Protein AF-A0A936TFA9-F1 (afdb_monomer)

Structure (mmCIF, N/CA/C/O backbone):
data_AF-A0A9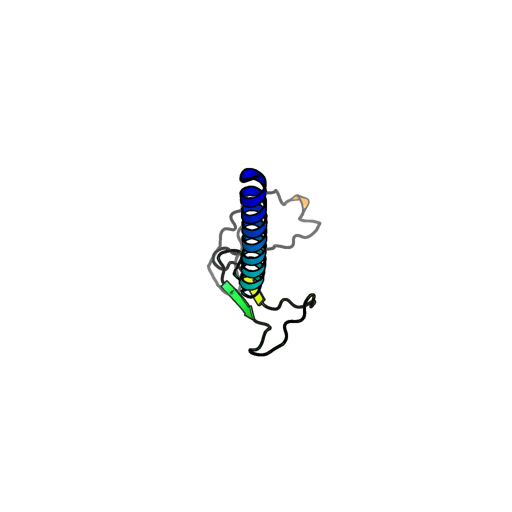36TFA9-F1
#
_entry.id   AF-A0A936TFA9-F1
#
loop_
_atom_site.group_PDB
_atom_site.id
_atom_site.type_symbol
_atom_site.label_atom_id
_atom_site.label_alt_id
_atom_site.label_comp_id
_atom_site.label_asym_id
_atom_site.label_entity_id
_atom_site.label_seq_id
_atom_site.pdbx_PDB_ins_code
_atom_site.Cartn_x
_atom_site.Cartn_y
_atom_site.Cartn_z
_atom_site.occupancy
_atom_site.B_iso_or_equiv
_atom_site.auth_seq_id
_atom_site.auth_comp_id
_atom_site.auth_asym_id
_atom_site.auth_atom_id
_atom_site.pdbx_PDB_model_num
ATOM 1 N N . MET A 1 1 ? -21.767 17.441 48.459 1.00 56.62 1 MET A N 1
ATOM 2 C CA . MET A 1 1 ? -21.429 16.013 48.239 1.00 56.62 1 MET A CA 1
ATOM 3 C C . MET A 1 1 ? -21.858 15.494 46.856 1.00 56.62 1 MET A C 1
ATOM 5 O O . MET A 1 1 ? -21.056 14.817 46.231 1.0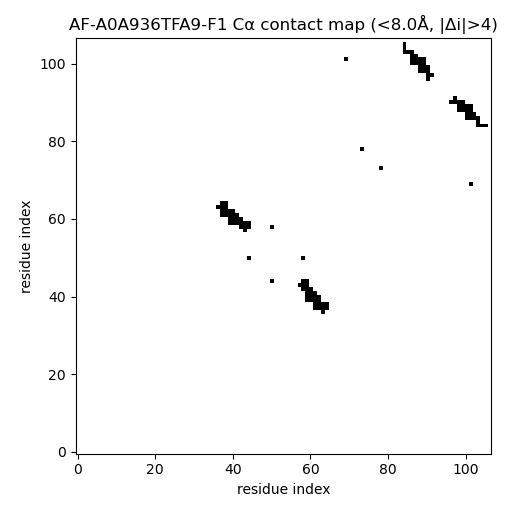0 56.62 1 MET A O 1
ATOM 9 N N . ALA A 1 2 ? -23.036 15.862 46.323 1.00 65.88 2 ALA A N 1
ATOM 10 C CA . ALA A 1 2 ? -23.564 15.343 45.044 1.00 65.88 2 ALA A CA 1
ATOM 11 C C . ALA A 1 2 ? -22.686 15.572 43.785 1.00 65.88 2 ALA A C 1
ATOM 13 O O . ALA A 1 2 ? -22.536 14.663 42.974 1.00 65.88 2 ALA A O 1
ATOM 14 N N . LYS A 1 3 ? -22.028 16.737 43.639 1.00 71.12 3 LYS A N 1
ATOM 15 C CA . LYS A 1 3 ? -21.184 17.048 42.459 1.00 71.12 3 LYS A CA 1
ATOM 16 C C . LYS A 1 3 ? -19.991 16.097 42.263 1.00 71.12 3 LYS A C 1
ATOM 18 O O . LYS A 1 3 ? -19.650 15.785 41.130 1.00 71.12 3 LYS A O 1
ATOM 23 N N . ARG A 1 4 ? -19.376 15.603 43.348 1.00 75.69 4 ARG A N 1
ATOM 24 C CA . ARG A 1 4 ? -18.208 14.698 43.269 1.00 75.69 4 ARG A CA 1
ATOM 25 C C . ARG A 1 4 ? -18.589 13.293 42.788 1.00 75.69 4 ARG A C 1
ATOM 27 O O . ARG A 1 4 ? -17.786 12.647 42.127 1.00 75.69 4 ARG A O 1
ATOM 34 N N . GLY A 1 5 ? -19.799 12.828 43.112 1.00 81.38 5 GLY A N 1
ATOM 35 C CA . GLY A 1 5 ? -20.323 11.543 42.636 1.00 81.38 5 GLY A CA 1
ATOM 36 C C . GLY A 1 5 ? -20.632 11.573 41.140 1.00 81.38 5 GLY A C 1
ATOM 37 O O . GLY A 1 5 ? -20.167 10.706 40.408 1.00 81.38 5 GLY A O 1
ATOM 38 N N . ALA A 1 6 ? -21.318 12.626 40.682 1.00 87.62 6 ALA A N 1
ATOM 39 C CA . ALA A 1 6 ? -21.588 12.843 39.260 1.00 87.62 6 ALA A CA 1
ATOM 40 C C . ALA A 1 6 ? -20.292 12.922 38.434 1.00 87.62 6 ALA A C 1
ATOM 42 O O . ALA A 1 6 ? -20.176 12.255 37.413 1.00 87.62 6 ALA A O 1
ATOM 43 N N . GLN A 1 7 ? -19.282 13.645 38.931 1.00 91.19 7 GLN A N 1
ATOM 44 C CA . GLN A 1 7 ? -17.989 13.772 38.255 1.00 91.19 7 GLN A CA 1
ATOM 45 C C . GLN A 1 7 ? -17.233 12.436 38.141 1.00 91.19 7 GLN A C 1
ATOM 47 O O . GLN A 1 7 ? -16.581 12.186 37.131 1.00 91.19 7 GLN A O 1
ATOM 52 N N . ARG A 1 8 ? -17.329 11.556 39.150 1.00 89.56 8 ARG A N 1
ATOM 53 C CA . ARG A 1 8 ? -16.741 10.205 39.088 1.00 89.56 8 ARG A CA 1
ATOM 54 C C . ARG A 1 8 ? -17.440 9.332 38.052 1.00 89.56 8 ARG A C 1
ATOM 56 O O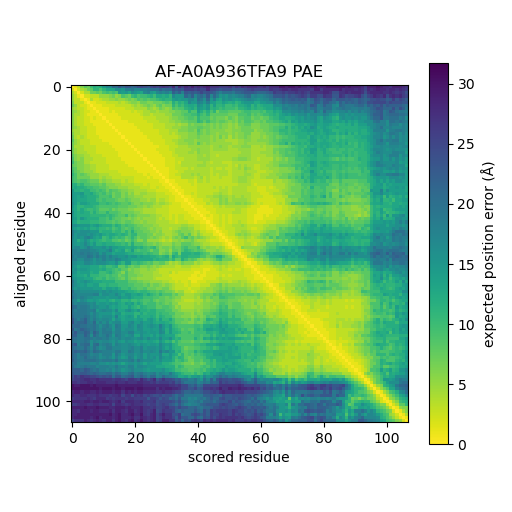 . ARG A 1 8 ? -16.755 8.703 37.260 1.00 89.56 8 ARG A O 1
ATOM 63 N N . ILE A 1 9 ? -18.774 9.325 38.036 1.00 93.12 9 ILE A N 1
ATOM 64 C CA . ILE A 1 9 ? -19.557 8.554 37.058 1.00 93.12 9 ILE A CA 1
ATOM 65 C C . ILE A 1 9 ? -19.259 9.041 35.638 1.00 93.12 9 ILE A C 1
ATOM 67 O O . ILE A 1 9 ? -19.059 8.229 34.742 1.00 93.12 9 ILE A O 1
ATOM 71 N N . GLU A 1 10 ? -19.165 10.357 35.441 1.00 94.50 10 GLU A N 1
ATOM 72 C CA . GLU A 1 10 ? -18.810 10.942 34.149 1.00 94.50 10 GLU A CA 1
ATOM 73 C C . GLU A 1 10 ? -17.394 10.541 33.708 1.00 94.50 10 GLU A C 1
ATOM 75 O O . GLU A 1 10 ? -17.183 10.199 32.545 1.00 94.50 10 GLU A O 1
ATOM 80 N N . ALA A 1 11 ? -16.426 10.528 34.631 1.00 94.62 11 ALA A N 1
ATOM 81 C CA . ALA A 1 11 ? -15.071 10.060 34.348 1.00 94.62 11 ALA A CA 1
ATOM 82 C C . ALA A 1 11 ? -15.041 8.563 33.991 1.00 94.62 11 ALA A C 1
ATOM 84 O O . ALA A 1 11 ? -14.411 8.189 33.004 1.00 94.62 11 ALA A O 1
ATOM 85 N N . THR A 1 12 ? -15.762 7.716 34.734 1.00 95.62 12 THR A N 1
ATOM 86 C CA . THR A 1 12 ? -15.889 6.282 34.428 1.00 95.62 12 THR A CA 1
ATOM 87 C C . THR A 1 12 ? -16.556 6.055 33.072 1.00 95.62 12 THR A C 1
ATOM 89 O O . THR A 1 12 ? -16.096 5.219 32.300 1.00 95.62 12 THR A O 1
ATOM 92 N N . LEU A 1 13 ? -17.600 6.825 32.746 1.00 96.88 13 LEU A N 1
ATOM 93 C CA . LEU A 1 13 ? -18.269 6.761 31.448 1.00 96.88 13 LEU A CA 1
ATOM 94 C C . LEU A 1 13 ? -17.309 7.138 30.314 1.00 96.88 13 LEU A C 1
ATOM 96 O O . LEU A 1 13 ? -17.197 6.396 29.343 1.00 96.88 13 LEU A O 1
ATOM 100 N N . LYS A 1 14 ? -16.570 8.246 30.457 1.00 97.00 14 LYS A N 1
ATOM 101 C CA . LYS A 1 14 ? -15.552 8.674 29.484 1.00 97.00 14 LYS A CA 1
ATOM 102 C C . LYS A 1 14 ? -14.471 7.614 29.281 1.00 97.00 14 LYS A C 1
ATOM 104 O O . LYS A 1 14 ? -14.097 7.345 28.144 1.00 97.00 14 LYS A O 1
ATOM 109 N N . GLN A 1 15 ? -14.002 6.987 30.358 1.00 97.12 15 GLN A N 1
ATOM 110 C CA . GLN A 1 15 ? -13.024 5.903 30.277 1.00 97.12 15 GLN A CA 1
ATOM 111 C C . GLN A 1 15 ? -13.581 4.687 29.525 1.00 97.12 15 GLN A C 1
ATOM 113 O O . GLN A 1 15 ? -12.915 4.166 28.635 1.00 97.12 15 GLN A O 1
ATOM 118 N N . ALA A 1 16 ? -14.803 4.256 29.844 1.00 96.94 16 ALA A N 1
ATOM 119 C CA . ALA A 1 16 ? -15.441 3.128 29.170 1.00 96.94 16 ALA A CA 1
ATOM 120 C C . ALA A 1 16 ? -15.683 3.409 27.675 1.00 96.94 16 ALA A C 1
ATOM 122 O O . ALA A 1 16 ? -15.488 2.529 26.839 1.00 96.94 16 ALA A O 1
ATOM 123 N N . MET A 1 17 ? -16.059 4.643 27.323 1.00 97.88 17 MET A N 1
ATOM 124 C CA . MET A 1 17 ? -16.196 5.069 25.927 1.00 97.88 17 MET A CA 1
ATOM 125 C C . MET A 1 17 ? -14.854 5.030 25.191 1.00 97.88 17 MET A C 1
ATOM 127 O O . MET A 1 17 ? -14.785 4.465 24.106 1.00 97.88 17 MET A O 1
ATOM 131 N N . ALA A 1 18 ? -13.783 5.547 25.800 1.00 97.31 18 ALA A N 1
ATOM 132 C CA . ALA A 1 18 ? -12.448 5.506 25.205 1.00 97.31 18 ALA A CA 1
ATOM 133 C C . ALA A 1 18 ? -11.965 4.065 24.961 1.00 97.31 18 ALA A C 1
ATOM 135 O O . ALA A 1 18 ? -11.431 3.772 23.896 1.00 97.31 18 ALA A O 1
ATOM 136 N N . GLN A 1 19 ? -12.217 3.150 25.904 1.00 97.75 19 GLN A N 1
ATOM 137 C CA . GLN A 1 19 ? -11.891 1.726 25.750 1.00 97.75 19 GLN A CA 1
ATOM 138 C C . GLN A 1 19 ? -12.686 1.068 24.616 1.00 97.75 19 GLN A C 1
ATOM 140 O O . GLN A 1 19 ? -12.138 0.292 23.836 1.00 97.75 19 GLN A O 1
ATOM 145 N N . ARG A 1 20 ? -13.981 1.384 24.493 1.00 97.88 20 ARG A N 1
ATOM 146 C CA . ARG A 1 20 ? -14.804 0.910 23.373 1.00 97.88 20 ARG A CA 1
ATOM 147 C C . ARG A 1 20 ? -14.242 1.397 22.038 1.00 97.88 20 ARG A C 1
ATOM 149 O O . ARG A 1 20 ? -14.158 0.617 21.089 1.00 97.88 20 ARG A O 1
ATOM 156 N N . ASP A 1 21 ? -13.879 2.671 21.960 1.00 97.62 21 ASP A N 1
ATOM 157 C CA . ASP A 1 21 ? -13.381 3.286 20.730 1.00 97.62 21 ASP A CA 1
ATOM 158 C C . ASP A 1 21 ? -12.016 2.702 20.338 1.00 97.62 21 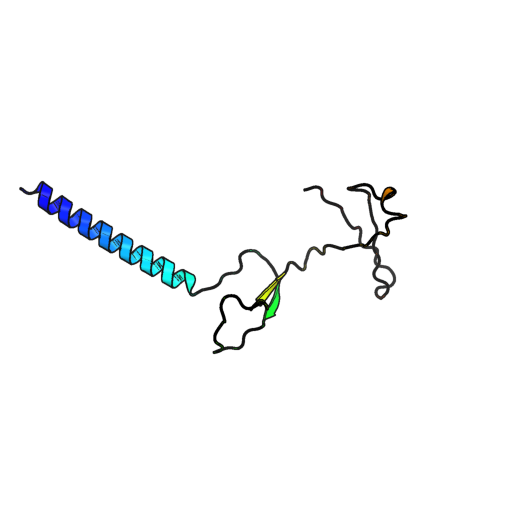ASP A C 1
ATOM 160 O O . ASP A 1 21 ? -11.800 2.371 19.174 1.00 97.62 21 ASP A O 1
ATOM 164 N N . GLU A 1 22 ? -11.138 2.453 21.312 1.00 97.56 22 GLU A N 1
ATOM 165 C CA . GLU A 1 22 ? -9.867 1.750 21.109 1.00 97.56 22 GLU A CA 1
ATOM 166 C C . GLU A 1 22 ? -10.075 0.353 20.506 1.00 97.56 22 GLU A C 1
ATOM 168 O O . GLU A 1 22 ? -9.479 0.017 19.480 1.00 97.56 22 GLU A O 1
ATOM 173 N N . VAL A 1 23 ? -10.967 -0.452 21.093 1.00 97.50 23 VAL A N 1
ATOM 174 C CA . VAL A 1 23 ? -11.280 -1.796 20.583 1.00 97.50 23 VAL A CA 1
ATOM 175 C C . VAL A 1 23 ? -11.895 -1.731 19.183 1.00 97.50 23 VAL A C 1
ATOM 177 O O . VAL A 1 23 ? -11.584 -2.567 18.334 1.00 97.50 23 VAL A O 1
ATOM 180 N N . THR A 1 24 ? -12.724 -0.723 18.914 1.00 97.38 24 THR A N 1
ATOM 181 C CA . THR A 1 24 ? -13.333 -0.517 17.592 1.00 97.38 24 THR A CA 1
ATOM 182 C C . THR A 1 24 ? -12.261 -0.251 16.534 1.00 97.38 24 THR A C 1
ATOM 184 O O . THR A 1 24 ? -12.256 -0.900 15.490 1.00 97.38 24 THR A O 1
ATOM 187 N N . ILE A 1 25 ? -11.286 0.613 16.834 1.00 96.50 25 ILE A N 1
ATOM 188 C CA . ILE A 1 25 ? -10.151 0.894 15.943 1.00 96.50 25 ILE A CA 1
ATOM 189 C C . ILE A 1 25 ? -9.321 -0.373 15.695 1.00 96.50 25 ILE A C 1
ATOM 191 O O . ILE A 1 25 ? -8.911 -0.642 14.564 1.00 96.50 25 ILE A O 1
ATOM 195 N N . LEU A 1 26 ? -9.066 -1.175 16.732 1.00 96.12 26 LEU A N 1
ATOM 196 C CA . LEU A 1 26 ? -8.319 -2.428 16.590 1.00 96.12 26 LEU A CA 1
ATOM 197 C C . LEU A 1 26 ? -9.042 -3.431 15.686 1.00 96.12 26 LEU A C 1
ATOM 199 O O . LEU A 1 26 ? -8.395 -4.077 14.863 1.00 96.12 26 LEU A O 1
ATOM 203 N N . LEU A 1 27 ? -10.368 -3.525 15.796 1.00 96.44 27 LEU A N 1
ATOM 204 C CA . LEU A 1 27 ? -11.185 -4.380 14.939 1.00 96.44 27 LEU A CA 1
ATOM 205 C C . LEU A 1 27 ? -11.147 -3.917 13.477 1.00 96.44 27 LEU A C 1
ATOM 207 O O . LEU A 1 27 ? -10.972 -4.733 12.574 1.00 96.44 27 LEU A O 1
ATOM 211 N N . GLU A 1 28 ? -11.256 -2.611 13.232 1.00 95.00 28 GLU A N 1
ATOM 212 C CA . GLU A 1 28 ? -11.180 -2.049 11.880 1.00 95.00 28 GLU A CA 1
ATOM 213 C C . GLU A 1 28 ? -9.828 -2.325 11.215 1.00 95.00 28 GLU A C 1
ATOM 215 O O . GLU A 1 28 ? -9.779 -2.644 10.025 1.00 95.00 28 GLU A O 1
ATOM 220 N N . ARG A 1 29 ? -8.734 -2.297 11.988 1.00 92.25 29 ARG A N 1
ATOM 221 C CA . ARG A 1 29 ? -7.384 -2.622 11.501 1.00 92.25 29 ARG A CA 1
ATOM 222 C C . ARG A 1 29 ? -7.217 -4.073 11.044 1.00 92.25 29 ARG A C 1
ATOM 224 O O . ARG A 1 29 ? -6.274 -4.343 10.304 1.00 92.25 29 ARG A O 1
ATOM 231 N N . LEU A 1 30 ? -8.106 -4.991 11.434 1.00 92.00 30 LEU A N 1
ATOM 232 C CA . LEU A 1 30 ? -8.096 -6.371 10.931 1.00 92.00 30 LEU A CA 1
ATOM 233 C C . LEU A 1 30 ? -8.593 -6.475 9.480 1.00 92.00 30 LEU A C 1
ATOM 235 O O . LEU A 1 30 ? -8.404 -7.508 8.843 1.00 92.00 30 LEU A O 1
ATOM 239 N N . THR A 1 31 ? -9.212 -5.419 8.941 1.00 92.25 31 THR A N 1
ATOM 240 C CA . THR A 1 31 ? -9.680 -5.374 7.552 1.00 92.25 31 THR A CA 1
ATOM 241 C C . THR A 1 31 ? -8.805 -4.439 6.724 1.00 92.25 31 THR A C 1
ATOM 243 O O . THR A 1 31 ? -8.904 -3.216 6.825 1.00 92.25 31 THR A O 1
ATOM 246 N N . VAL A 1 32 ? -7.982 -5.002 5.839 1.00 89.69 32 VAL A N 1
ATOM 247 C CA . VAL A 1 32 ? -7.194 -4.209 4.885 1.00 89.69 32 VAL A CA 1
ATOM 248 C C . VAL A 1 32 ? -8.106 -3.709 3.763 1.00 89.69 32 VAL A C 1
ATOM 250 O O . VAL A 1 32 ? -8.746 -4.498 3.069 1.00 89.69 32 VAL A O 1
ATOM 253 N N . ARG A 1 33 ? -8.168 -2.387 3.578 1.00 92.19 33 ARG A N 1
ATOM 254 C CA . ARG A 1 33 ? -8.937 -1.728 2.511 1.00 92.19 33 ARG A CA 1
ATOM 255 C C . ARG A 1 33 ? -7.999 -1.126 1.470 1.00 92.19 33 ARG A C 1
ATOM 257 O O . ARG A 1 33 ? -6.892 -0.704 1.797 1.00 92.19 33 ARG A O 1
ATOM 264 N N . ALA A 1 34 ? -8.455 -1.056 0.221 1.00 93.25 34 ALA A N 1
ATOM 265 C CA . ALA A 1 34 ? -7.701 -0.392 -0.834 1.00 93.25 34 ALA A CA 1
ATOM 266 C C . ALA A 1 34 ? -7.587 1.122 -0.541 1.00 93.25 34 ALA A C 1
ATOM 268 O O . ALA A 1 34 ? -8.609 1.755 -0.270 1.00 93.25 34 ALA A O 1
ATOM 269 N N . PRO A 1 35 ? -6.384 1.725 -0.618 1.00 91.56 35 PRO A N 1
ATOM 270 C CA . PRO A 1 35 ? -6.186 3.149 -0.323 1.00 91.56 35 PRO A CA 1
ATOM 271 C C . PRO A 1 35 ? -6.685 4.076 -1.441 1.00 91.56 35 PRO A C 1
ATOM 273 O O . PRO A 1 35 ? -6.846 5.275 -1.235 1.00 91.56 35 PRO A O 1
ATOM 276 N N . ARG A 1 36 ? -6.900 3.534 -2.643 1.00 90.94 36 ARG A N 1
ATOM 277 C CA . ARG A 1 36 ? -7.384 4.250 -3.826 1.00 90.94 36 ARG A CA 1
ATOM 278 C C . ARG A 1 36 ? -8.078 3.284 -4.779 1.00 90.94 36 ARG A C 1
ATOM 280 O O . ARG A 1 36 ? -7.912 2.070 -4.662 1.00 90.94 36 ARG A O 1
ATOM 287 N N . ARG A 1 37 ? -8.805 3.831 -5.757 1.00 91.69 37 ARG A N 1
ATOM 288 C CA . ARG A 1 37 ? -9.310 3.051 -6.893 1.00 91.69 37 ARG A CA 1
ATOM 289 C C . ARG A 1 37 ? -8.133 2.444 -7.667 1.00 91.69 37 ARG A C 1
ATOM 291 O O . ARG A 1 37 ? -7.084 3.077 -7.806 1.00 91.69 37 ARG A O 1
ATOM 298 N N . GLY A 1 38 ? -8.313 1.215 -8.128 1.00 91.00 38 GLY A N 1
ATOM 299 C CA . GLY A 1 38 ? -7.327 0.493 -8.916 1.00 91.00 38 GLY A CA 1
ATOM 300 C C . GLY A 1 38 ? -7.740 -0.954 -9.139 1.00 91.00 38 GLY A C 1
ATOM 301 O O . GLY A 1 38 ? -8.774 -1.410 -8.649 1.00 91.00 38 GLY A O 1
ATOM 302 N N . THR A 1 39 ? -6.890 -1.667 -9.857 1.00 93.81 39 THR A N 1
ATOM 303 C CA . THR A 1 39 ? -7.026 -3.078 -10.195 1.00 93.81 39 THR A CA 1
ATOM 304 C C . THR A 1 39 ? -5.980 -3.873 -9.426 1.00 93.81 39 THR A C 1
ATOM 306 O O . THR A 1 39 ? -4.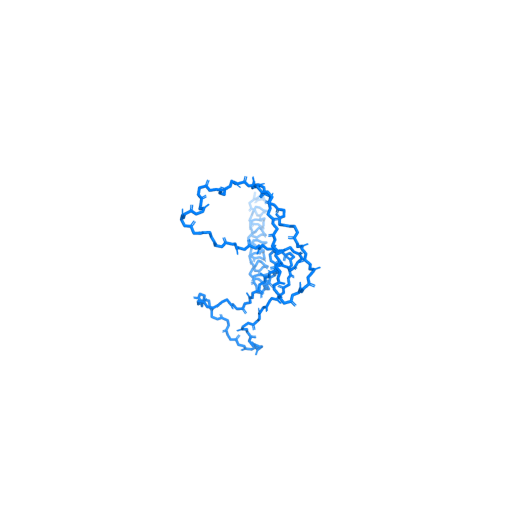814 -3.474 -9.354 1.00 93.81 39 THR A O 1
ATOM 309 N N . ILE A 1 40 ? -6.384 -5.000 -8.839 1.00 93.81 40 ILE A N 1
ATOM 310 C CA . ILE A 1 40 ? -5.442 -5.938 -8.223 1.00 93.81 40 ILE A CA 1
ATOM 311 C C . ILE A 1 40 ? -4.628 -6.578 -9.350 1.00 93.81 40 ILE A C 1
ATOM 313 O O . ILE A 1 40 ? -5.177 -7.287 -10.188 1.00 93.81 40 ILE A O 1
ATOM 317 N N . LEU A 1 41 ? -3.327 -6.300 -9.377 1.00 93.06 41 LEU A N 1
ATOM 318 C CA . LEU A 1 41 ? -2.395 -6.819 -10.376 1.00 93.06 41 LEU A CA 1
ATOM 319 C C . LEU A 1 41 ? -1.865 -8.201 -9.989 1.00 93.06 41 LEU A C 1
ATOM 321 O O . LEU A 1 41 ? -1.627 -9.035 -10.856 1.00 93.06 41 LEU A O 1
ATOM 325 N N . GLN A 1 42 ? -1.670 -8.436 -8.689 1.00 93.12 42 GLN A N 1
ATOM 326 C CA . GLN A 1 42 ? -1.102 -9.677 -8.171 1.00 93.12 42 GLN A CA 1
ATOM 327 C C . GLN A 1 42 ? -1.559 -9.925 -6.733 1.00 93.12 42 GLN A C 1
ATOM 329 O O . GLN A 1 42 ? -1.670 -8.987 -5.941 1.00 93.12 42 GLN A O 1
ATOM 334 N N . VAL A 1 43 ? -1.789 -11.193 -6.392 1.00 92.56 43 VAL A N 1
ATOM 335 C CA . VAL A 1 43 ? -2.076 -11.660 -5.030 1.00 92.56 43 VAL A CA 1
ATOM 336 C C . VAL A 1 43 ? -1.055 -12.738 -4.688 1.00 92.56 43 VAL A C 1
ATOM 338 O O . VAL A 1 43 ? -1.061 -13.802 -5.298 1.00 92.56 43 VAL A O 1
ATOM 341 N N . ASN A 1 44 ? -0.191 -12.457 -3.716 1.00 90.00 44 ASN A N 1
ATOM 342 C CA . ASN A 1 44 ? 0.870 -13.357 -3.247 1.00 90.00 44 ASN A CA 1
ATOM 343 C C . ASN A 1 44 ? 0.502 -14.046 -1.929 1.00 90.00 44 ASN A C 1
ATOM 345 O O . ASN A 1 44 ? 1.370 -14.490 -1.190 1.00 90.00 44 ASN A O 1
ATOM 349 N N . LEU A 1 45 ? -0.791 -14.100 -1.622 1.00 88.88 45 LEU A N 1
ATOM 350 C CA . LEU A 1 45 ? -1.333 -14.713 -0.420 1.00 88.88 45 LEU A CA 1
ATOM 351 C C . LEU A 1 45 ? -2.227 -15.884 -0.792 1.00 88.88 45 LEU A C 1
ATOM 353 O O . LEU A 1 45 ? -3.019 -15.804 -1.736 1.00 88.88 45 LEU A O 1
ATOM 357 N N . ARG A 1 46 ? -2.173 -16.938 0.015 1.00 90.00 46 ARG A N 1
ATOM 358 C CA . ARG A 1 46 ? -3.147 -18.026 -0.002 1.00 90.00 46 ARG A CA 1
ATOM 359 C C . ARG A 1 46 ? -4.097 -17.906 1.183 1.00 90.00 46 ARG A C 1
ATOM 361 O O . ARG A 1 46 ? -3.751 -17.399 2.248 1.00 90.00 46 ARG A O 1
ATOM 368 N N . ALA A 1 47 ? -5.323 -18.391 1.010 1.00 88.62 47 ALA A N 1
ATOM 369 C CA . ALA A 1 47 ? -6.276 -18.446 2.112 1.00 88.62 47 ALA A CA 1
ATOM 370 C C . ALA A 1 47 ? -5.728 -19.334 3.244 1.00 88.62 47 ALA A C 1
ATOM 372 O O . ALA A 1 47 ? -5.270 -20.448 2.993 1.00 88.62 47 ALA A O 1
ATOM 373 N N . GLY A 1 48 ? -5.776 -18.832 4.480 1.00 89.69 48 GLY A N 1
ATOM 374 C CA . GLY A 1 48 ? -5.229 -19.514 5.659 1.00 89.69 48 GLY A CA 1
ATOM 375 C C . GLY A 1 48 ? -3.715 -19.368 5.846 1.00 89.69 48 GLY A C 1
ATOM 376 O O . GLY A 1 48 ? -3.181 -19.873 6.829 1.00 89.69 48 GLY A O 1
ATOM 377 N N . GLU A 1 49 ? -3.022 -18.678 4.941 1.00 87.94 49 GLU A N 1
ATOM 378 C CA . GLU A 1 49 ? -1.598 -18.384 5.079 1.00 87.94 49 GLU A CA 1
ATOM 379 C C . GLU A 1 49 ? -1.352 -17.263 6.095 1.00 87.94 49 GLU A C 1
ATOM 381 O O . GLU A 1 49 ? -2.122 -16.304 6.202 1.00 87.94 49 GLU A O 1
ATOM 386 N N . TYR A 1 50 ? -0.251 -17.375 6.840 1.00 86.38 50 TYR A N 1
ATOM 387 C CA . TYR A 1 50 ? 0.190 -16.319 7.739 1.00 86.38 50 TYR A CA 1
ATOM 388 C C . TYR A 1 50 ? 0.895 -15.209 6.952 1.00 86.38 50 TYR A C 1
ATOM 390 O O . TYR A 1 50 ? 1.952 -15.418 6.360 1.00 86.38 50 TYR A O 1
ATOM 398 N N . ALA A 1 51 ? 0.321 -14.007 6.973 1.00 84.56 51 ALA A N 1
ATOM 399 C CA . ALA A 1 51 ? 0.902 -12.832 6.337 1.00 84.56 51 ALA A CA 1
ATOM 400 C C . ALA A 1 51 ? 2.117 -12.313 7.132 1.00 84.56 51 ALA A C 1
ATOM 402 O O . ALA A 1 51 ? 1.965 -11.643 8.155 1.00 84.56 51 ALA A O 1
ATOM 403 N N . GLN A 1 52 ? 3.331 -12.597 6.649 1.00 83.69 52 GLN A N 1
ATOM 404 C CA . GLN A 1 52 ? 4.571 -12.115 7.262 1.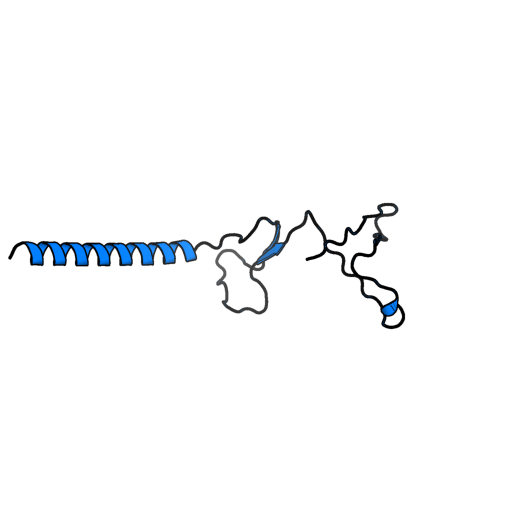00 83.69 52 GLN A CA 1
ATOM 405 C C . GLN A 1 52 ? 4.688 -10.586 7.133 1.00 83.69 52 GLN A C 1
ATOM 407 O O . GLN A 1 52 ? 4.751 -10.033 6.032 1.00 83.69 52 GLN A O 1
ATOM 412 N N . LEU A 1 53 ? 4.773 -9.891 8.268 1.00 78.88 53 LEU A N 1
ATOM 413 C CA . LEU A 1 53 ? 5.050 -8.455 8.302 1.00 78.88 53 LEU A CA 1
ATOM 414 C C . LEU A 1 53 ? 6.497 -8.181 7.867 1.00 78.88 53 LEU A C 1
ATOM 416 O O . LEU A 1 53 ? 7.424 -8.837 8.338 1.00 78.88 53 LEU A O 1
ATOM 420 N N . GLY A 1 54 ? 6.690 -7.194 6.991 1.00 80.44 54 GLY A N 1
ATOM 421 C CA . GLY A 1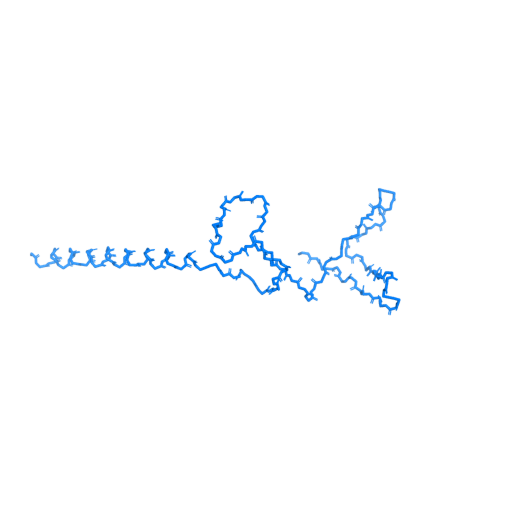 54 ? 8.022 -6.772 6.542 1.00 80.44 54 GLY A CA 1
ATOM 422 C C . GLY A 1 54 ? 8.693 -7.699 5.523 1.00 80.44 54 GLY A C 1
ATOM 423 O O . GLY A 1 54 ? 9.900 -7.585 5.324 1.00 80.44 54 GLY A O 1
ATOM 424 N N . SER A 1 55 ? 7.945 -8.606 4.881 1.00 80.88 55 SER A N 1
ATOM 425 C CA . SER A 1 55 ? 8.451 -9.358 3.725 1.00 80.88 55 SER A CA 1
ATOM 426 C C . SER A 1 55 ? 8.942 -8.408 2.625 1.00 80.88 55 SER A C 1
ATOM 428 O O . SER A 1 55 ? 8.345 -7.354 2.396 1.00 80.88 55 SER A O 1
ATOM 430 N N . ALA A 1 56 ? 10.015 -8.797 1.931 1.00 83.12 56 ALA A N 1
ATOM 431 C CA . ALA A 1 56 ? 10.511 -8.070 0.763 1.00 83.12 56 ALA A CA 1
ATOM 432 C C . ALA A 1 56 ? 9.512 -8.117 -0.405 1.00 83.12 56 ALA A C 1
ATOM 434 O O . ALA A 1 56 ? 9.448 -7.185 -1.205 1.00 83.12 56 ALA A O 1
ATOM 435 N N . GLU A 1 57 ? 8.716 -9.186 -0.488 1.00 86.38 57 GLU A N 1
ATOM 436 C CA . GLU A 1 57 ? 7.672 -9.316 -1.497 1.00 86.38 57 GLU A CA 1
ATOM 437 C C . GLU A 1 57 ? 6.334 -8.770 -0.982 1.00 86.38 57 GLU A C 1
ATOM 439 O O . GLU A 1 57 ? 5.886 -9.144 0.110 1.00 86.38 57 GLU A O 1
ATOM 444 N N . PRO A 1 58 ? 5.654 -7.910 -1.763 1.00 89.19 58 PRO A N 1
ATOM 445 C CA . PRO A 1 58 ? 4.351 -7.395 -1.383 1.00 89.19 58 PRO A CA 1
ATOM 446 C C . PRO A 1 58 ? 3.314 -8.522 -1.388 1.00 89.19 58 PRO A C 1
ATOM 448 O O . PRO A 1 58 ? 3.234 -9.312 -2.326 1.00 89.19 58 PRO A O 1
ATOM 451 N N . LEU A 1 59 ? 2.461 -8.550 -0.365 1.00 90.62 59 LEU A N 1
ATOM 452 C CA . LEU A 1 59 ? 1.383 -9.538 -0.239 1.00 90.62 59 LEU A CA 1
ATOM 453 C C . LEU A 1 59 ? 0.321 -9.406 -1.343 1.00 90.62 59 LEU A C 1
ATOM 455 O O . LEU A 1 59 ? -0.298 -10.382 -1.765 1.00 90.62 59 LEU A O 1
ATOM 459 N N . MET A 1 6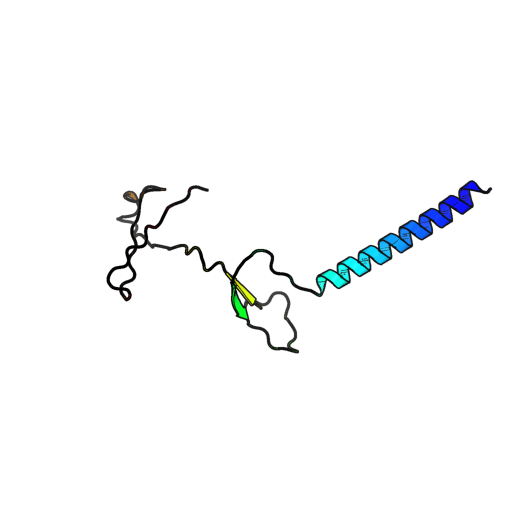0 ? 0.097 -8.179 -1.808 1.00 91.56 60 MET A N 1
ATOM 460 C CA . MET A 1 60 ? -0.811 -7.852 -2.898 1.00 91.56 60 MET A CA 1
ATOM 461 C C . MET A 1 60 ? -0.291 -6.613 -3.620 1.00 91.56 60 MET A C 1
ATOM 463 O O . MET A 1 60 ? 0.213 -5.686 -2.984 1.00 91.56 60 MET A O 1
ATOM 467 N N . LEU A 1 61 ? -0.447 -6.585 -4.940 1.00 92.56 61 LEU A N 1
ATOM 468 C CA . LEU A 1 61 ? -0.096 -5.443 -5.772 1.00 92.56 61 LEU A CA 1
ATOM 469 C C . LEU A 1 61 ? -1.364 -4.809 -6.343 1.00 92.56 61 LEU A C 1
ATOM 471 O O . LEU A 1 61 ? -2.157 -5.479 -7.002 1.00 92.56 61 LEU A O 1
ATOM 475 N N . LEU A 1 62 ? -1.537 -3.510 -6.108 1.00 94.06 62 LEU A N 1
ATOM 476 C CA . LEU A 1 62 ? -2.646 -2.703 -6.620 1.00 94.06 62 LEU A CA 1
ATOM 477 C C . LEU A 1 62 ? -2.101 -1.650 -7.592 1.00 94.06 62 LEU A C 1
ATOM 479 O O . LEU A 1 62 ? -1.200 -0.889 -7.237 1.00 94.06 62 LEU A O 1
ATOM 483 N N . GLY A 1 63 ? -2.669 -1.570 -8.794 1.00 91.69 63 GLY A N 1
ATOM 484 C CA . GLY A 1 63 ? -2.235 -0.645 -9.843 1.00 91.69 63 GLY A CA 1
ATOM 485 C C . GLY A 1 63 ? -3.389 0.092 -10.513 1.00 91.69 63 GLY A C 1
ATOM 486 O O . GLY A 1 63 ? -4.531 -0.345 -10.460 1.00 91.69 63 GLY A O 1
ATOM 487 N N . GLU A 1 64 ? -3.093 1.234 -11.131 1.00 90.56 64 GLU A N 1
ATOM 488 C CA . GLU A 1 64 ? -4.020 1.894 -12.061 1.00 90.56 64 GLU A CA 1
ATOM 489 C C . GLU A 1 64 ? -3.779 1.328 -13.463 1.00 90.56 64 GLU A C 1
ATOM 491 O O . GLU A 1 64 ? -2.624 1.193 -13.866 1.00 90.56 64 GLU A O 1
ATOM 496 N N . THR A 1 65 ? -4.840 0.979 -14.188 1.00 88.81 65 THR A N 1
ATOM 497 C CA . THR A 1 65 ? -4.731 0.367 -15.525 1.00 88.81 65 THR A CA 1
ATOM 498 C C . THR A 1 65 ? -5.363 1.212 -16.628 1.00 88.81 65 THR A C 1
ATOM 500 O O . THR A 1 65 ? -5.136 0.926 -17.800 1.00 88.81 65 THR A O 1
ATOM 503 N N . GLU A 1 66 ? -6.116 2.266 -16.288 1.00 86.12 66 GLU A N 1
ATOM 504 C CA . GLU A 1 66 ? -6.713 3.175 -17.277 1.00 86.12 66 GLU A CA 1
ATOM 505 C C . GLU A 1 66 ? -5.694 4.173 -17.848 1.00 86.12 66 GLU A C 1
ATOM 507 O O . GLU A 1 66 ? -5.775 4.552 -19.015 1.00 86.12 66 GLU A O 1
ATOM 512 N N . GLN A 1 67 ? -4.720 4.593 -17.037 1.00 84.06 67 GLN A N 1
ATOM 513 C CA . GLN A 1 67 ? -3.668 5.533 -17.427 1.00 84.06 67 GLN A CA 1
ATOM 514 C C . GLN A 1 67 ? -2.306 4.871 -17.250 1.00 84.06 67 GLN A C 1
ATOM 516 O O . GLN A 1 67 ? -1.912 4.526 -16.137 1.00 84.06 67 GLN A O 1
ATOM 521 N N . LEU A 1 68 ? -1.582 4.702 -18.354 1.00 84.19 68 LEU A N 1
ATOM 522 C CA . LEU A 1 68 ? -0.265 4.074 -18.362 1.00 84.19 68 LEU A CA 1
ATOM 523 C C . LEU A 1 68 ? 0.825 5.141 -18.434 1.00 84.19 68 LEU A C 1
ATOM 525 O O . LEU A 1 68 ? 0.770 6.047 -19.264 1.00 84.19 68 LEU A O 1
ATOM 529 N N . GLN A 1 69 ? 1.834 5.006 -17.581 1.00 84.94 69 GLN A N 1
ATOM 530 C CA . GLN A 1 69 ? 3.044 5.816 -17.643 1.00 84.94 69 GLN A CA 1
ATOM 531 C C . GLN A 1 69 ? 4.089 5.073 -18.470 1.00 84.94 69 GLN A C 1
ATOM 533 O O . GLN A 1 69 ? 4.403 3.916 -18.191 1.00 84.94 69 GLN A O 1
ATOM 538 N N . ILE A 1 70 ? 4.619 5.736 -19.496 1.00 86.19 70 ILE A N 1
ATOM 539 C CA . ILE A 1 70 ? 5.685 5.184 -20.330 1.00 86.19 70 ILE A CA 1
ATOM 540 C C . ILE A 1 70 ? 7.011 5.730 -19.819 1.00 86.19 70 ILE A C 1
ATOM 542 O O . ILE A 1 70 ? 7.193 6.942 -19.730 1.00 86.19 70 ILE A O 1
ATOM 546 N N . ARG A 1 71 ? 7.942 4.828 -19.506 1.00 87.38 71 ARG A N 1
ATOM 547 C CA . ARG A 1 71 ? 9.339 5.174 -19.252 1.00 87.38 71 ARG A CA 1
ATOM 548 C C . ARG A 1 71 ? 10.132 4.959 -20.537 1.00 87.38 71 ARG A C 1
ATOM 550 O O . ARG A 1 71 ? 10.138 3.854 -21.072 1.00 87.38 71 ARG A O 1
ATOM 557 N N . ALA A 1 72 ? 10.779 6.017 -21.008 1.00 87.44 72 ALA A N 1
ATOM 558 C CA . ALA A 1 72 ? 11.748 5.958 -22.091 1.00 87.44 72 ALA A CA 1
ATOM 559 C C . ALA A 1 72 ? 13.137 6.212 -21.504 1.00 87.44 72 ALA A C 1
ATOM 561 O O . ALA A 1 72 ? 13.325 7.188 -20.778 1.00 87.44 72 ALA A O 1
ATOM 562 N N . ASP A 1 73 ? 14.087 5.335 -21.807 1.00 89.81 73 ASP A N 1
ATOM 563 C CA . ASP A 1 73 ? 15.485 5.559 -21.463 1.00 89.81 73 ASP A CA 1
ATOM 564 C C . ASP A 1 73 ? 16.149 6.312 -22.626 1.00 89.81 73 ASP A C 1
ATOM 566 O O . ASP A 1 73 ? 16.028 5.920 -23.789 1.00 89.81 73 ASP A O 1
ATOM 570 N N . ILE A 1 74 ? 16.799 7.429 -22.307 1.00 89.56 74 ILE A N 1
ATOM 571 C CA . ILE A 1 74 ? 17.488 8.308 -23.257 1.00 89.56 74 ILE A CA 1
ATOM 572 C C . ILE A 1 74 ? 18.980 8.209 -22.950 1.00 89.56 74 ILE A C 1
ATOM 574 O O . ILE A 1 74 ? 19.372 8.248 -21.783 1.00 89.56 74 ILE A O 1
ATOM 578 N N . ASP A 1 75 ? 19.806 8.059 -23.979 1.00 92.75 75 ASP A N 1
ATOM 579 C CA . ASP A 1 75 ? 21.258 8.034 -23.808 1.00 92.75 75 ASP A CA 1
ATOM 580 C C . ASP A 1 75 ? 21.830 9.432 -23.491 1.00 92.75 75 ASP A C 1
ATOM 582 O O . ASP A 1 75 ? 21.195 10.466 -23.703 1.00 92.75 75 ASP A O 1
ATOM 586 N N . GLU A 1 76 ? 23.056 9.479 -22.968 1.00 94.50 76 GLU A N 1
ATOM 587 C CA . GLU A 1 76 ? 23.707 10.735 -22.565 1.00 94.50 76 GLU A CA 1
ATOM 588 C C . GLU A 1 76 ? 23.922 11.701 -23.738 1.00 94.50 76 GLU A C 1
ATOM 590 O O . GLU A 1 76 ? 23.909 12.917 -23.555 1.00 94.50 76 GLU A O 1
ATOM 595 N N . VAL A 1 77 ? 24.092 11.163 -24.949 1.00 96.19 77 VAL A N 1
ATOM 596 C CA . VAL A 1 77 ? 24.328 11.942 -26.171 1.00 96.19 77 VAL A CA 1
ATOM 597 C C . VAL A 1 77 ? 23.065 12.696 -26.589 1.00 96.19 77 VAL A C 1
ATOM 599 O O . VAL A 1 77 ? 23.148 13.849 -27.009 1.00 96.19 77 VAL A O 1
ATOM 602 N N . ASN A 1 78 ? 21.894 12.071 -26.447 1.00 90.94 78 ASN A N 1
ATOM 603 C CA . ASN A 1 78 ? 20.604 12.656 -26.794 1.00 90.94 78 ASN A CA 1
ATOM 604 C C . ASN A 1 78 ? 19.933 13.374 -25.614 1.00 90.94 78 ASN A C 1
ATOM 606 O O . ASN A 1 78 ? 19.014 14.161 -25.838 1.00 90.94 78 ASN A O 1
ATOM 610 N N . ALA A 1 79 ? 20.379 13.157 -24.372 1.00 89.88 79 ALA A N 1
ATOM 611 C CA . ALA A 1 79 ? 19.811 13.795 -23.183 1.00 89.88 79 ALA A CA 1
ATOM 612 C C . ALA A 1 79 ? 19.692 15.335 -23.281 1.00 89.88 79 ALA A C 1
ATOM 614 O O . ALA A 1 79 ? 18.638 15.853 -22.906 1.00 89.88 79 ALA A O 1
ATOM 615 N N . PRO A 1 80 ? 20.669 16.087 -23.841 1.00 92.88 80 PRO A N 1
ATOM 616 C CA . PRO A 1 80 ? 20.547 17.539 -24.005 1.00 92.88 80 PRO A CA 1
ATOM 617 C C . PRO A 1 80 ? 19.422 17.982 -24.952 1.00 92.88 80 PRO A C 1
ATOM 619 O O . PRO A 1 80 ? 19.032 19.147 -24.930 1.00 92.88 80 PRO A O 1
ATOM 622 N N . LEU A 1 81 ? 18.912 17.082 -25.799 1.00 89.81 81 LEU A N 1
ATOM 623 C CA . LEU A 1 81 ? 17.846 17.367 -26.764 1.00 89.81 81 LEU A CA 1
ATOM 624 C C . LEU A 1 81 ? 16.444 17.219 -26.156 1.00 89.81 81 LEU A C 1
ATOM 626 O O . LEU A 1 81 ? 15.458 17.605 -26.784 1.00 89.81 81 LEU A O 1
ATOM 630 N N . VAL A 1 82 ? 16.335 16.657 -24.950 1.00 89.94 82 VAL A N 1
ATOM 631 C CA . VAL A 1 82 ? 15.049 16.375 -24.311 1.00 89.94 82 VAL A CA 1
ATOM 632 C C . VAL A 1 82 ? 14.662 17.519 -23.388 1.00 89.94 82 VAL A C 1
ATOM 634 O O . VAL A 1 82 ? 15.298 17.779 -22.370 1.00 89.94 82 VAL A O 1
ATOM 637 N N . VAL A 1 83 ? 13.572 18.195 -23.745 1.00 91.25 83 VAL A N 1
ATOM 638 C CA . VAL A 1 83 ? 13.012 19.302 -22.967 1.00 91.25 83 VAL A CA 1
ATOM 639 C C . VAL A 1 83 ? 11.808 18.797 -22.167 1.00 91.25 83 VAL A C 1
ATOM 641 O O . VAL A 1 83 ? 10.953 18.103 -22.728 1.00 91.25 83 VAL A O 1
ATOM 644 N N . PRO A 1 84 ? 11.691 19.139 -20.869 1.00 89.12 84 PRO A N 1
ATOM 645 C CA . PRO A 1 84 ? 10.497 18.828 -20.094 1.00 89.12 84 PRO A CA 1
ATOM 646 C C . PRO A 1 84 ? 9.225 19.302 -20.803 1.00 89.12 84 PRO A C 1
ATOM 648 O O . PRO A 1 84 ? 9.189 20.400 -21.350 1.00 89.12 84 PRO A O 1
ATOM 651 N N . GLN A 1 85 ? 8.172 18.484 -20.758 1.00 87.19 85 GLN A N 1
ATOM 652 C CA . GLN A 1 85 ? 6.862 18.768 -21.371 1.00 87.19 85 GLN A CA 1
ATOM 653 C C . GLN A 1 85 ? 6.843 18.819 -22.906 1.00 87.19 85 GLN A C 1
ATOM 655 O O . GLN A 1 85 ? 5.794 19.104 -23.485 1.00 87.19 85 GLN A O 1
ATOM 660 N N . ALA A 1 86 ? 7.952 18.501 -23.579 1.00 87.62 86 ALA A N 1
ATOM 661 C CA . ALA A 1 86 ? 7.938 18.343 -25.025 1.00 87.62 86 ALA A CA 1
ATOM 662 C C . ALA A 1 86 ? 6.963 17.218 -25.435 1.00 87.62 86 ALA A C 1
ATOM 664 O O . ALA A 1 86 ? 6.891 16.185 -24.758 1.00 87.62 86 ALA A O 1
ATOM 665 N N . PRO A 1 87 ? 6.200 17.396 -26.527 1.00 86.62 87 PRO A N 1
ATOM 666 C CA . PRO A 1 87 ? 5.317 16.354 -27.027 1.00 86.62 87 PRO A CA 1
ATOM 667 C C . PRO A 1 87 ? 6.137 15.136 -27.459 1.00 86.62 87 PRO A C 1
ATOM 669 O O . PRO A 1 87 ? 7.168 15.268 -28.117 1.00 86.62 87 PRO A O 1
ATOM 672 N N . ALA A 1 88 ? 5.650 13.947 -27.118 1.00 85.56 88 ALA A N 1
ATOM 673 C CA . ALA A 1 88 ? 6.267 12.686 -27.499 1.00 85.56 88 ALA A CA 1
ATOM 674 C C . ALA A 1 88 ? 5.212 11.706 -28.026 1.00 85.56 88 ALA A C 1
ATOM 676 O O . ALA A 1 88 ? 4.025 11.772 -27.685 1.00 85.56 88 ALA A O 1
ATOM 677 N N . VAL A 1 89 ? 5.659 10.809 -28.902 1.00 85.88 89 VAL A N 1
ATOM 678 C CA . VAL A 1 89 ? 4.842 9.748 -29.490 1.00 85.88 89 VAL A CA 1
ATOM 679 C C . VAL A 1 89 ? 5.569 8.434 -29.268 1.00 85.88 89 VAL A C 1
ATOM 681 O O . VAL A 1 89 ? 6.736 8.296 -29.630 1.00 85.88 89 VAL A O 1
ATOM 684 N N . ALA A 1 90 ? 4.872 7.463 -28.685 1.00 83.56 90 ALA A N 1
ATOM 685 C CA . ALA A 1 90 ? 5.366 6.104 -28.527 1.00 83.56 90 ALA A CA 1
ATOM 686 C C . ALA A 1 90 ? 4.481 5.144 -29.328 1.00 83.56 90 ALA A C 1
ATOM 688 O O . ALA A 1 90 ? 3.255 5.281 -29.367 1.00 83.56 90 ALA A O 1
ATOM 689 N N . SER A 1 91 ? 5.108 4.152 -29.958 1.00 80.38 91 SER A N 1
ATOM 690 C CA . SER A 1 91 ? 4.409 3.078 -30.664 1.00 80.38 91 SER A CA 1
ATOM 691 C C . SER A 1 91 ? 4.859 1.721 -30.134 1.00 80.38 91 SER A C 1
ATOM 693 O O . SER A 1 91 ? 6.030 1.502 -29.822 1.00 80.38 91 SER A O 1
ATOM 695 N N . ILE A 1 92 ? 3.908 0.796 -30.005 1.00 82.62 92 ILE A N 1
ATOM 696 C CA 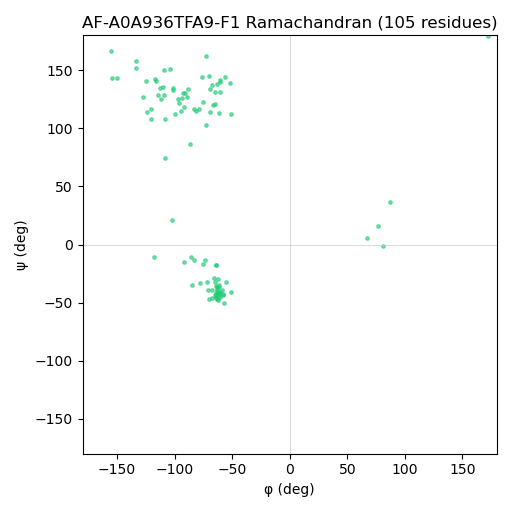. ILE A 1 92 ? 4.181 -0.576 -29.577 1.00 82.62 92 ILE A CA 1
ATOM 697 C C . ILE A 1 92 ? 4.412 -1.409 -30.834 1.00 82.62 92 ILE A C 1
ATOM 699 O O . ILE A 1 92 ? 3.509 -1.570 -31.651 1.00 82.62 92 ILE A O 1
ATOM 703 N N . LYS A 1 93 ? 5.612 -1.977 -30.976 1.00 76.12 93 LYS A N 1
ATOM 704 C CA . LYS A 1 93 ? 6.040 -2.706 -32.183 1.00 76.12 93 LYS A CA 1
ATOM 705 C C . LYS A 1 93 ? 5.099 -3.855 -32.591 1.00 76.12 93 LYS A C 1
ATOM 707 O O . LYS A 1 93 ? 4.967 -4.132 -33.777 1.00 76.12 93 LYS A O 1
ATOM 712 N N . SER A 1 94 ? 4.445 -4.516 -31.633 1.00 67.69 94 SER A N 1
ATOM 713 C CA . SER A 1 94 ? 3.499 -5.619 -31.884 1.00 67.69 94 SER A CA 1
ATOM 714 C C . SER A 1 94 ? 2.077 -5.166 -32.238 1.00 67.69 94 SER A C 1
ATOM 716 O O . SER A 1 94 ? 1.290 -5.969 -32.733 1.00 67.69 94 SER A O 1
ATOM 718 N N . LEU A 1 95 ? 1.742 -3.891 -32.023 1.00 61.41 95 LEU A N 1
ATOM 719 C CA . LEU A 1 95 ? 0.463 -3.287 -32.387 1.00 61.41 95 LEU A CA 1
ATOM 720 C C . LEU A 1 95 ? 0.708 -2.351 -33.566 1.00 61.41 95 LEU A C 1
ATOM 722 O O . LEU A 1 95 ? 0.747 -1.128 -33.418 1.00 61.41 95 LEU A O 1
ATOM 726 N N . ALA A 1 96 ? 0.920 -2.943 -34.742 1.00 49.59 96 ALA A N 1
ATOM 727 C CA . ALA A 1 96 ? 1.089 -2.192 -35.975 1.00 49.59 96 ALA A CA 1
ATOM 728 C C . ALA A 1 96 ? -0.078 -1.196 -36.118 1.00 49.59 96 ALA A C 1
ATOM 730 O O . ALA A 1 96 ? -1.223 -1.599 -36.321 1.00 49.59 96 ALA A O 1
ATOM 731 N N . LYS A 1 97 ? 0.240 0.104 -36.016 1.00 49.03 97 LYS A N 1
ATOM 732 C CA . LYS A 1 97 ? -0.645 1.250 -36.290 1.00 49.03 97 LYS A CA 1
ATOM 733 C C . LYS A 1 97 ? -1.547 1.767 -35.147 1.00 49.03 97 LYS A C 1
ATOM 735 O O . LYS A 1 97 ? -2.652 2.234 -35.415 1.00 49.03 97 LYS A O 1
ATOM 740 N N . ARG A 1 98 ? -1.081 1.773 -33.889 1.00 52.34 98 ARG A N 1
ATOM 741 C CA . ARG A 1 98 ? -1.621 2.681 -32.850 1.00 52.34 98 ARG A CA 1
ATOM 742 C C . ARG A 1 98 ? -0.525 3.586 -32.287 1.00 52.34 98 ARG A C 1
ATOM 744 O O . ARG A 1 98 ? 0.352 3.126 -31.562 1.00 52.34 98 ARG A O 1
ATOM 751 N N . GLU A 1 99 ? -0.583 4.863 -32.650 1.00 55.31 99 GLU A N 1
ATOM 752 C CA . GLU A 1 99 ? 0.201 5.930 -32.026 1.00 55.31 99 GLU A CA 1
ATOM 753 C C . GLU A 1 99 ? -0.544 6.379 -30.768 1.00 55.31 99 GLU A C 1
ATOM 755 O O . GLU A 1 99 ? -1.676 6.856 -30.854 1.00 55.31 99 GLU A O 1
ATOM 760 N N . ASN A 1 100 ? 0.061 6.188 -29.596 1.00 57.44 100 ASN A N 1
ATOM 761 C CA . ASN A 1 100 ? -0.515 6.663 -28.343 1.00 57.44 100 ASN A CA 1
ATOM 762 C C . ASN A 1 100 ? 0.184 7.982 -27.976 1.00 57.44 100 ASN A C 1
ATOM 764 O O . ASN A 1 100 ? 1.383 7.954 -27.679 1.00 57.44 100 ASN A O 1
ATOM 768 N N . PRO A 1 101 ? -0.513 9.133 -28.003 1.00 55.66 101 PRO A N 1
ATOM 769 C CA . PRO A 1 101 ? 0.085 10.397 -27.595 1.00 55.66 101 PRO A CA 1
ATOM 770 C C . PRO A 1 101 ? 0.428 10.336 -26.104 1.00 55.66 101 PRO A C 1
ATOM 772 O O . PRO A 1 101 ? -0.448 10.133 -25.261 1.00 55.66 101 PRO A O 1
ATOM 775 N N . THR A 1 102 ? 1.704 10.508 -25.760 1.00 56.34 102 THR A N 1
ATOM 776 C CA . THR A 1 102 ? 2.137 10.574 -24.362 1.00 56.34 102 THR A CA 1
ATOM 777 C C . THR A 1 102 ? 1.998 12.014 -23.894 1.00 56.34 102 THR A C 1
ATOM 779 O O . THR A 1 102 ? 2.922 12.816 -24.020 1.00 56.34 102 THR A O 1
ATOM 782 N N . GLY A 1 103 ? 0.808 12.375 -23.412 1.00 49.38 103 GLY A N 1
ATOM 783 C CA . GLY A 1 103 ? 0.585 13.674 -22.786 1.00 49.38 103 GLY A CA 1
ATOM 784 C C . GLY A 1 103 ? 1.466 13.811 -21.545 1.00 49.38 103 GLY A C 1
ATOM 785 O O . GLY A 1 103 ? 1.265 13.096 -20.565 1.00 49.38 103 GLY A O 1
ATOM 786 N N . VAL A 1 104 ? 2.445 14.715 -21.582 1.00 50.16 104 VAL A N 1
ATOM 787 C CA . VAL A 1 104 ? 3.274 15.039 -20.418 1.00 50.16 104 VAL A CA 1
ATOM 788 C C . VAL A 1 104 ? 2.492 16.019 -19.551 1.00 50.16 104 VAL A C 1
ATOM 790 O O . VAL A 1 104 ? 2.198 17.135 -19.974 1.00 50.16 104 VAL A O 1
ATOM 793 N N . ARG A 1 105 ? 2.124 15.601 -18.338 1.00 44.72 105 ARG A N 1
ATOM 794 C CA . ARG A 1 105 ? 1.549 16.502 -17.334 1.00 44.72 105 ARG A CA 1
ATOM 795 C C . ARG A 1 105 ? 2.666 17.049 -16.439 1.00 44.72 105 ARG A C 1
ATOM 797 O O . ARG A 1 105 ? 3.440 16.241 -15.929 1.00 44.72 105 ARG A O 1
ATOM 804 N N . PRO A 1 106 ? 2.751 18.373 -16.220 1.00 42.00 106 PRO A N 1
ATOM 805 C CA . PRO A 1 106 ? 3.571 18.914 -15.146 1.00 42.00 106 PRO A CA 1
ATOM 806 C C . PRO A 1 106 ? 2.949 18.577 -13.784 1.00 42.00 106 PRO A C 1
ATOM 808 O O . PRO A 1 106 ? 1.722 18.503 -13.663 1.00 42.00 106 PRO A O 1
ATOM 811 N N . HIS A 1 107 ? 3.821 18.332 -12.805 1.00 41.00 107 HIS A N 1
ATOM 812 C CA . HIS A 1 107 ? 3.483 18.172 -11.390 1.00 41.00 107 HIS A CA 1
ATOM 813 C C . HIS A 1 107 ? 2.944 19.470 -10.787 1.00 41.00 107 HIS A C 1
ATOM 815 O O . HIS A 1 107 ? 3.426 20.548 -11.206 1.00 41.00 107 HIS A O 1
#

Solvent-accessible surface area (backbone atoms only — not comparable to full-atom values): 7274 Å² total; per-residue (Å²): 119,69,70,63,56,54,53,50,54,52,49,52,49,53,49,52,51,51,54,51,52,52,53,50,52,58,57,53,67,74,57,90,71,80,95,62,91,62,44,79,75,46,72,70,66,59,92,91,58,83,83,68,84,87,54,93,65,70,58,57,40,76,40,67,80,92,66,83,86,83,88,80,92,72,55,82,85,56,46,84,76,65,58,90,73,54,86,48,79,52,70,52,86,89,48,83,89,52,81,48,76,50,80,62,76,85,132

pLDDT: mean 84.54, std 14.3, range [41.0, 97.88]

Secondary structure (DSSP, 8-state):
-HHHHHHHHHHHHHHHHHHHHHHHHHHHTTS---SSS-EEEEE---TT----TT-SS-SEEEE--SSPPPP----TTTGGG--TT--EEEE-TTSTT-EEEE-----

Mean predicted aligned error: 10.89 Å

Sequence (107 aa):
MAKRGAQRIEATLKQAMAQRDEVTILLERLTVRAPRRGTILQVNLRAGEYAQLGSAEPLMLLGETEQLQIRADIDEVNAPLVVPQAPAVASIKSLAKRENPTGVRPH

Radius of gyration: 27.26 Å; Cα contacts (8 Å, |Δi|>4): 56; chains: 1; bounding box: 48×39×84 Å

Foldseek 3Di:
DVVVVVVVVVVVVVVVVVVVVVVVVVVVVVDDDDPDDFDWPDAQDDVPDDDDPPDPDDRTDTDHDVDDDDDDDDDPVCVVVDDQQPWDWDDDPVPPDDIDTPGRDDD

Nearest PDB structures (foldseek):
  2k7v-assembly1_B  TM=6.126E-01  e=3.890E+00  Escherichia coli K-12